Protein AF-A0AAJ2RCY6-F1 (afdb_monomer_lite)

Foldseek 3Di:
DVVVLVVLVVVLVVCLVVQLVVQLVVLLVVCVVVVHDPVVSVVSSVVSSVVSNVVSVVVSVVVCCVVDVD

pLDDT: mean 84.9, std 5.95, range [64.44, 94.81]

Sequence (70 aa):
MAFVKMLVTALGNVIAWCSSIQAQRFVTERFQRAGCSEEEIEAAREAAFLLMSVLTGAVMDFILRAIFPS

Secondary structure (DSSP, 8-state):
-HHHHHHHHHHHHHHHHHHHHHHHHHHHHHHHHTT--HHHHHHHHHHHHHHHHHHHHHHHHHHHHHHS--

Radius of gyration: 15.64 Å; chains: 1; bounding box: 37×17×42 Å

Structure (mmCIF, N/CA/C/O backbone):
data_AF-A0AAJ2RCY6-F1
#
_entry.id   AF-A0AAJ2RCY6-F1
#
loop_
_atom_site.group_PDB
_atom_site.id
_atom_site.type_symbol
_atom_site.label_atom_id
_atom_site.label_alt_id
_atom_site.label_comp_id
_atom_site.label_asym_id
_atom_site.label_entity_id
_atom_site.label_seq_id
_atom_site.pdbx_PDB_ins_code
_atom_site.Cartn_x
_atom_site.Cartn_y
_atom_site.Cartn_z
_atom_site.occupancy
_atom_site.B_iso_or_equiv
_atom_site.auth_seq_id
_atom_site.auth_comp_id
_atom_site.auth_asym_id
_atom_site.auth_atom_id
_atom_site.pdbx_PDB_model_num
ATOM 1 N N . MET A 1 1 ? 21.443 2.265 -19.625 1.00 72.50 1 MET A N 1
ATOM 2 C CA . MET A 1 1 ? 20.498 1.142 -19.426 1.00 72.50 1 MET A CA 1
ATOM 3 C C . MET A 1 1 ? 20.443 0.701 -17.962 1.00 72.50 1 MET A C 1
ATOM 5 O O . MET A 1 1 ? 19.488 1.070 -17.295 1.00 72.50 1 MET A O 1
ATOM 9 N N . ALA A 1 2 ? 21.465 0.030 -17.410 1.00 80.56 2 ALA A N 1
ATOM 10 C CA . ALA A 1 2 ? 21.440 -0.459 -16.017 1.00 80.56 2 ALA A CA 1
ATOM 11 C C . ALA A 1 2 ? 21.275 0.648 -14.952 1.00 80.56 2 ALA A C 1
ATOM 13 O O . ALA A 1 2 ? 20.471 0.505 -14.036 1.00 80.56 2 ALA A O 1
ATOM 14 N N . PHE A 1 3 ? 21.970 1.778 -15.118 1.00 76.12 3 PHE A N 1
ATOM 15 C CA . PHE A 1 3 ? 21.875 2.920 -14.200 1.00 76.12 3 PHE A CA 1
ATOM 16 C C . PHE A 1 3 ? 20.459 3.517 -14.128 1.00 76.12 3 PHE A C 1
ATOM 18 O O . PHE A 1 3 ? 19.949 3.770 -13.044 1.00 76.12 3 PHE A O 1
ATOM 25 N N . VAL A 1 4 ? 19.788 3.674 -15.275 1.00 77.88 4 VAL A N 1
ATOM 26 C CA . VAL A 1 4 ? 18.412 4.200 -15.337 1.00 77.88 4 VAL A CA 1
ATOM 27 C C . VAL A 1 4 ? 17.435 3.230 -14.668 1.00 77.88 4 VAL A C 1
ATOM 29 O O . VAL A 1 4 ? 16.56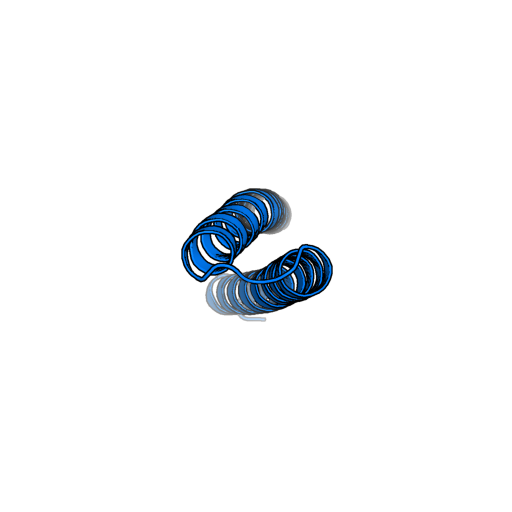6 3.664 -13.922 1.00 77.88 4 VAL A O 1
ATOM 32 N N . LYS A 1 5 ? 17.621 1.917 -14.856 1.00 76.19 5 LYS A N 1
ATOM 33 C CA . LYS A 1 5 ? 16.826 0.889 -14.172 1.00 76.19 5 LYS A CA 1
ATOM 34 C C . LYS A 1 5 ? 16.983 0.970 -12.648 1.00 76.19 5 LYS A C 1
ATOM 36 O O . LYS A 1 5 ? 15.980 1.014 -11.947 1.00 76.19 5 LYS A O 1
ATOM 41 N N . MET A 1 6 ? 18.218 1.074 -12.147 1.00 80.31 6 MET A N 1
ATOM 42 C CA . MET A 1 6 ? 18.490 1.276 -10.714 1.00 80.31 6 MET A CA 1
ATOM 43 C C . MET A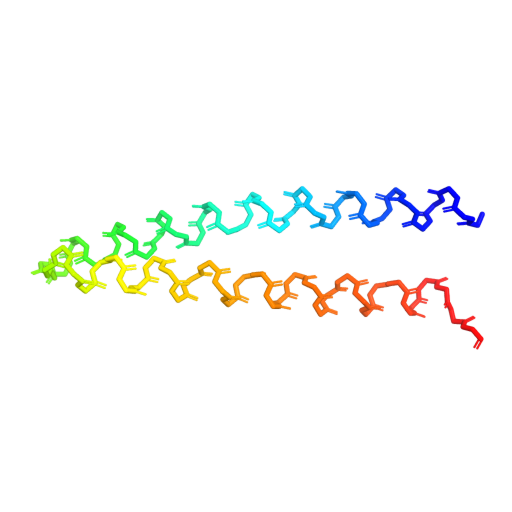 1 6 ? 17.861 2.563 -10.177 1.00 80.31 6 MET A C 1
ATOM 45 O O . MET A 1 6 ? 17.282 2.545 -9.094 1.00 80.31 6 MET A O 1
ATOM 49 N N . LEU A 1 7 ? 17.947 3.661 -10.931 1.00 79.88 7 LEU A N 1
ATOM 50 C CA . LEU A 1 7 ? 17.379 4.944 -10.528 1.00 79.88 7 LEU A CA 1
ATOM 51 C C . LEU A 1 7 ? 15.851 4.872 -10.418 1.00 79.88 7 LEU A C 1
ATOM 53 O O . LEU A 1 7 ? 15.296 5.337 -9.428 1.00 79.88 7 LEU A O 1
ATOM 57 N N . VAL A 1 8 ? 15.179 4.241 -11.388 1.00 78.44 8 VAL A N 1
ATOM 58 C CA . VAL A 1 8 ? 13.722 4.030 -11.361 1.00 78.44 8 VAL A CA 1
ATOM 59 C C . VAL A 1 8 ? 13.318 3.133 -10.190 1.00 78.44 8 VAL A C 1
ATOM 61 O O . VAL A 1 8 ? 12.371 3.458 -9.481 1.00 78.44 8 VAL A O 1
ATOM 64 N N . THR A 1 9 ? 14.063 2.059 -9.917 1.00 80.62 9 THR A N 1
ATOM 65 C CA . THR A 1 9 ? 13.813 1.202 -8.746 1.00 80.62 9 THR A CA 1
ATOM 66 C C . THR A 1 9 ? 13.989 1.962 -7.429 1.00 80.62 9 THR A C 1
ATOM 68 O O . THR A 1 9 ? 13.152 1.846 -6.536 1.00 80.62 9 THR A O 1
ATOM 71 N N . ALA A 1 10 ? 15.044 2.770 -7.301 1.00 77.81 10 ALA A N 1
ATOM 72 C CA . ALA A 1 10 ? 15.281 3.574 -6.105 1.00 77.81 10 ALA A CA 1
ATOM 73 C C . ALA A 1 10 ? 14.176 4.621 -5.897 1.00 77.81 10 ALA A C 1
ATOM 75 O O . ALA A 1 10 ? 13.669 4.759 -4.784 1.00 77.81 10 ALA A O 1
ATOM 76 N N . LEU A 1 11 ? 13.746 5.298 -6.970 1.00 79.19 11 LEU A N 1
ATOM 77 C CA . LEU A 1 11 ? 12.599 6.207 -6.926 1.00 79.19 11 LEU A CA 1
ATOM 78 C C . LEU A 1 11 ? 11.326 5.469 -6.498 1.00 79.19 11 LEU A C 1
ATOM 80 O O . LEU A 1 11 ? 10.574 5.972 -5.668 1.00 79.19 11 LEU A O 1
ATOM 84 N N . GLY A 1 12 ? 11.116 4.261 -7.020 1.00 80.69 12 GLY A N 1
ATOM 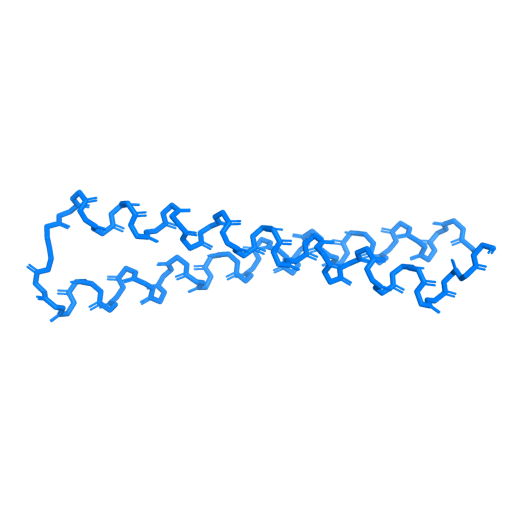85 C CA . GLY A 1 12 ? 9.992 3.407 -6.662 1.00 80.69 12 GLY A CA 1
ATOM 86 C C . GLY A 1 12 ? 9.931 3.067 -5.183 1.00 80.69 12 GLY A C 1
ATOM 87 O O . GLY A 1 12 ? 8.873 3.191 -4.573 1.00 80.69 12 GLY A O 1
ATOM 88 N N . ASN A 1 13 ? 11.071 2.734 -4.580 1.00 78.56 13 ASN A N 1
ATOM 89 C CA . ASN A 1 13 ? 11.152 2.451 -3.148 1.00 78.56 13 ASN A CA 1
ATOM 90 C C . ASN A 1 13 ? 10.860 3.694 -2.293 1.00 78.56 13 ASN A C 1
ATOM 92 O O . ASN A 1 13 ? 10.167 3.598 -1.281 1.00 78.56 13 ASN A O 1
ATOM 96 N N . VAL A 1 14 ? 11.337 4.872 -2.708 1.00 78.44 14 VAL A N 1
ATOM 97 C CA . VAL A 1 14 ? 11.054 6.139 -2.010 1.00 78.44 14 VAL A CA 1
ATOM 98 C C . VAL A 1 14 ? 9.570 6.506 -2.112 1.00 78.44 14 VAL A C 1
ATOM 100 O O . VAL A 1 14 ? 8.965 6.925 -1.123 1.00 78.44 14 VAL A O 1
ATOM 103 N N . ILE A 1 15 ? 8.960 6.308 -3.284 1.00 78.19 15 ILE A N 1
ATOM 104 C CA . ILE A 1 15 ? 7.523 6.520 -3.498 1.00 78.19 15 ILE A CA 1
ATOM 105 C C . ILE A 1 15 ? 6.706 5.521 -2.672 1.00 78.19 15 ILE A C 1
ATOM 107 O O . ILE A 1 15 ? 5.734 5.927 -2.036 1.00 78.19 15 ILE A O 1
ATOM 111 N N . ALA A 1 16 ? 7.111 4.249 -2.611 1.00 79.62 16 ALA A N 1
ATOM 112 C CA . ALA A 1 16 ? 6.454 3.229 -1.793 1.00 79.62 16 ALA A CA 1
ATOM 113 C C . ALA A 1 16 ? 6.464 3.629 -0.313 1.00 79.62 16 ALA A C 1
ATOM 115 O O . ALA A 1 16 ? 5.421 3.650 0.333 1.00 79.62 16 ALA A O 1
ATOM 116 N N . TRP A 1 17 ? 7.627 4.041 0.195 1.00 76.12 17 TRP A N 1
ATOM 117 C CA . TRP A 1 17 ? 7.788 4.495 1.574 1.00 76.12 17 TRP A CA 1
ATOM 118 C C . TRP A 1 17 ? 6.904 5.707 1.895 1.00 76.12 17 TRP A C 1
ATOM 120 O O . TRP A 1 17 ? 6.148 5.700 2.866 1.00 76.12 17 TRP A O 1
ATOM 130 N N . CYS A 1 18 ? 6.950 6.741 1.052 1.00 82.06 18 CYS A N 1
ATOM 131 C CA . CYS A 1 18 ? 6.190 7.972 1.267 1.00 82.06 18 CYS A CA 1
ATOM 132 C C . CYS A 1 18 ? 4.674 7.739 1.178 1.00 82.06 18 CYS A C 1
ATOM 134 O O . CYS A 1 18 ? 3.914 8.190 2.036 1.00 82.06 18 CYS A O 1
ATOM 136 N N . SER A 1 19 ? 4.237 7.006 0.155 1.00 80.06 19 SER A N 1
ATOM 137 C CA . SER A 1 19 ? 2.823 6.734 -0.094 1.00 80.06 19 SER A CA 1
ATOM 138 C C . SER A 1 19 ? 2.223 5.795 0.956 1.00 80.06 19 SER A C 1
ATOM 140 O O . SER A 1 19 ? 1.087 5.999 1.377 1.00 80.06 19 SER A O 1
ATOM 142 N N . SER A 1 20 ? 3.010 4.847 1.470 1.00 83.38 20 SER A N 1
ATOM 143 C CA . SER A 1 20 ? 2.617 4.006 2.595 1.00 83.38 20 SER A CA 1
ATOM 144 C C . SER A 1 20 ? 2.435 4.814 3.881 1.00 83.38 20 SER A C 1
ATOM 146 O O . SER A 1 20 ? 1.406 4.679 4.537 1.00 83.38 20 SER A O 1
ATOM 148 N N . ILE A 1 21 ? 3.373 5.708 4.224 1.00 87.19 21 ILE A N 1
ATOM 149 C CA . ILE A 1 21 ? 3.236 6.582 5.406 1.00 87.19 21 ILE A CA 1
ATOM 150 C C . ILE A 1 21 ? 1.984 7.459 5.297 1.00 87.19 21 ILE A C 1
ATOM 152 O O . ILE A 1 21 ? 1.267 7.649 6.281 1.00 87.19 21 ILE A O 1
ATOM 156 N N . GLN A 1 22 ? 1.703 7.995 4.107 1.00 87.25 22 GLN A N 1
ATOM 157 C CA . GLN A 1 22 ? 0.501 8.796 3.876 1.00 87.25 22 GLN A CA 1
ATOM 158 C C . GLN A 1 22 ? -0.781 7.966 3.997 1.00 87.25 22 GLN A C 1
ATOM 160 O O . GLN A 1 22 ? -1.722 8.414 4.649 1.00 87.25 22 GLN A O 1
ATOM 165 N N . ALA A 1 23 ? -0.822 6.760 3.425 1.00 84.19 23 ALA A N 1
ATOM 166 C CA . ALA A 1 23 ? -1.989 5.885 3.498 1.00 84.19 23 ALA A CA 1
ATOM 167 C C . ALA A 1 23 ? -2.272 5.419 4.931 1.00 84.19 23 ALA A C 1
ATOM 169 O O . ALA A 1 23 ? -3.417 5.464 5.377 1.00 84.19 23 ALA A O 1
ATOM 170 N N . GLN A 1 24 ? -1.224 5.054 5.672 1.00 87.56 24 GLN A N 1
ATOM 171 C CA . GLN A 1 24 ? -1.310 4.722 7.091 1.00 87.56 24 GLN A CA 1
ATOM 172 C C . GLN A 1 24 ? -1.900 5.884 7.896 1.00 87.56 24 GLN A C 1
ATOM 174 O O . GLN A 1 24 ? -2.898 5.699 8.583 1.00 87.56 24 GLN A O 1
ATOM 179 N N . ARG A 1 25 ? -1.352 7.100 7.752 1.00 90.38 25 ARG A N 1
ATOM 180 C CA . ARG A 1 25 ? -1.876 8.295 8.438 1.00 90.38 25 ARG A CA 1
ATOM 181 C C . ARG A 1 25 ? -3.324 8.596 8.068 1.00 90.38 25 ARG A C 1
ATOM 183 O O . ARG A 1 25 ? -4.131 8.853 8.953 1.00 90.38 25 ARG A O 1
ATOM 190 N N . PHE A 1 26 ? -3.662 8.530 6.781 1.00 88.25 26 PHE A N 1
ATOM 191 C CA . PHE A 1 26 ? -5.020 8.780 6.305 1.00 88.25 26 PHE A CA 1
ATOM 192 C C . PHE A 1 26 ? -6.029 7.824 6.946 1.00 88.25 26 PHE A C 1
ATOM 194 O O . PHE A 1 26 ? -7.071 8.257 7.438 1.00 88.25 26 PHE A O 1
ATOM 201 N N . VAL A 1 27 ? -5.719 6.528 6.958 1.00 87.38 27 VAL A N 1
ATOM 202 C CA . VAL A 1 27 ? -6.598 5.513 7.540 1.00 87.38 27 VAL A CA 1
ATOM 203 C C . VAL A 1 27 ? -6.693 5.677 9.055 1.00 87.38 27 VAL A C 1
ATOM 205 O O . VAL A 1 27 ? -7.805 5.679 9.580 1.00 87.38 27 VAL A O 1
ATOM 208 N N . THR A 1 28 ? -5.576 5.926 9.744 1.00 89.81 28 THR A N 1
ATOM 209 C CA . THR 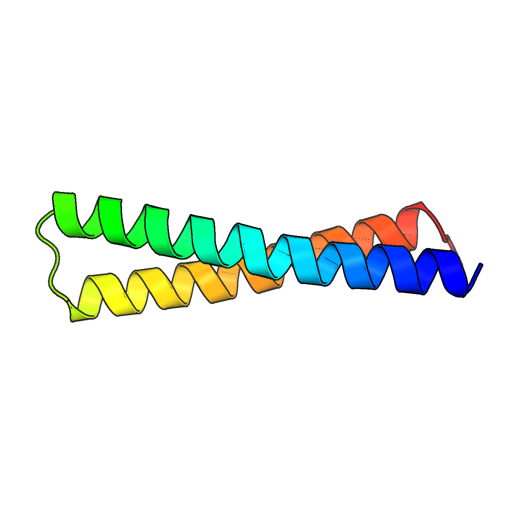A 1 28 ? -5.570 6.219 11.183 1.00 89.81 28 THR A CA 1
ATOM 210 C C . THR A 1 28 ? -6.470 7.407 11.521 1.00 89.81 28 THR A C 1
ATOM 212 O O . THR A 1 28 ? -7.363 7.273 12.352 1.00 89.81 28 THR A O 1
ATOM 215 N N . GLU A 1 29 ? -6.323 8.545 10.838 1.00 92.31 29 GLU A N 1
ATOM 216 C CA . GLU A 1 29 ? -7.154 9.731 11.083 1.00 92.31 29 GLU A CA 1
ATOM 217 C C . GLU A 1 29 ? -8.644 9.470 10.812 1.00 92.31 29 GLU A C 1
ATOM 219 O O . GLU A 1 29 ? -9.513 9.952 11.543 1.00 92.31 29 GLU A O 1
ATOM 224 N N . ARG A 1 30 ? -8.963 8.709 9.757 1.00 90.38 30 ARG A N 1
ATOM 225 C CA . ARG A 1 30 ? -10.348 8.362 9.411 1.00 90.38 30 ARG A CA 1
ATOM 226 C C . ARG A 1 30 ? -10.992 7.448 10.449 1.00 90.38 30 ARG A C 1
ATOM 228 O O . ARG A 1 30 ? -12.134 7.703 10.823 1.00 90.38 30 ARG A O 1
ATOM 235 N N . PHE A 1 31 ? -10.280 6.425 10.908 1.00 89.31 31 PHE A N 1
ATOM 236 C CA . PHE A 1 31 ? -10.795 5.456 11.875 1.00 89.31 31 PHE A CA 1
ATOM 237 C C . PHE A 1 31 ? -10.871 6.056 13.284 1.00 89.31 31 PHE A C 1
ATOM 239 O O . PHE A 1 31 ? -11.865 5.856 13.978 1.00 89.31 31 PHE A O 1
ATOM 246 N N . GLN A 1 32 ? -9.912 6.907 13.663 1.00 90.50 32 GLN A N 1
ATOM 247 C CA . GLN A 1 32 ? -9.995 7.696 14.897 1.00 90.50 32 GLN A CA 1
ATOM 248 C C . GLN A 1 32 ? -11.237 8.592 14.916 1.00 90.50 32 GLN A C 1
ATOM 250 O O . GLN A 1 32 ? -11.965 8.627 15.904 1.00 90.50 32 GLN A O 1
ATOM 255 N N . ARG A 1 33 ? -11.537 9.285 13.808 1.00 92.25 33 ARG A N 1
ATOM 256 C CA . ARG A 1 33 ? -12.759 10.104 13.701 1.00 92.25 33 ARG A CA 1
ATOM 257 C C . ARG A 1 33 ? -14.046 9.284 13.727 1.00 92.25 33 ARG A C 1
ATOM 259 O O . ARG A 1 33 ? -15.081 9.820 14.108 1.00 92.25 33 ARG A O 1
ATOM 266 N N . ALA A 1 34 ? -13.991 8.020 13.318 1.00 90.62 34 ALA A N 1
ATOM 267 C CA . ALA A 1 34 ? -15.121 7.100 13.386 1.00 90.62 34 ALA A CA 1
ATOM 268 C C . ALA A 1 34 ? -15.335 6.513 14.795 1.00 90.62 34 ALA A C 1
ATOM 270 O O . ALA A 1 34 ? -16.328 5.824 15.011 1.00 90.62 34 ALA A O 1
ATOM 271 N N . GLY A 1 35 ? -14.441 6.799 15.751 1.00 93.00 35 GLY A N 1
ATOM 272 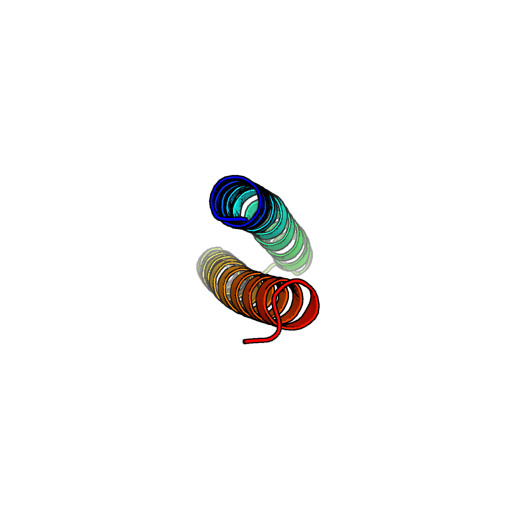C CA . GLY A 1 35 ? -14.506 6.249 17.104 1.00 93.00 35 GLY A CA 1
ATOM 273 C C . GLY A 1 35 ? -14.143 4.765 17.176 1.00 93.00 35 GLY A C 1
ATOM 274 O O . GLY A 1 35 ? -14.569 4.091 18.111 1.00 93.00 35 GLY A O 1
ATOM 275 N N . CYS A 1 36 ? -13.396 4.253 16.192 1.00 90.81 36 CYS A N 1
ATOM 276 C CA . CYS A 1 36 ? -12.901 2.879 16.194 1.00 90.81 36 CYS A CA 1
ATOM 277 C C . CYS A 1 36 ? -11.923 2.634 17.351 1.00 90.81 36 CYS A C 1
ATOM 279 O O . CYS A 1 36 ? -11.242 3.547 17.824 1.00 90.81 36 CYS A O 1
ATOM 281 N N . SER A 1 37 ? -11.844 1.378 17.779 1.00 94.38 37 SER A N 1
ATOM 282 C CA . SER A 1 37 ? -10.856 0.911 18.749 1.00 94.38 37 SER A CA 1
ATOM 283 C C . SER A 1 37 ? -9.428 1.002 18.198 1.00 94.38 37 SER A C 1
ATOM 285 O O . SER A 1 37 ? -9.203 1.010 16.986 1.00 94.38 37 SER A O 1
ATOM 287 N N . GLU A 1 38 ? -8.445 1.031 19.099 1.00 92.12 38 GLU A N 1
ATOM 288 C CA . GLU A 1 38 ? -7.027 1.074 18.717 1.00 92.12 38 GLU A CA 1
ATOM 289 C C . GLU A 1 38 ? -6.608 -0.169 17.911 1.00 92.12 38 GLU A C 1
ATOM 291 O O . GLU A 1 38 ? -5.819 -0.060 16.977 1.00 92.12 38 GLU A O 1
ATOM 296 N N . GLU A 1 39 ? -7.189 -1.339 18.201 1.00 94.81 39 GLU A N 1
ATOM 297 C CA . GLU A 1 39 ? -6.941 -2.568 17.433 1.00 94.81 39 GLU A CA 1
ATOM 298 C C . GLU A 1 39 ? -7.458 -2.465 15.992 1.00 94.81 39 GLU A C 1
ATOM 300 O O . GLU A 1 39 ? -6.765 -2.861 15.054 1.00 94.81 39 GLU A O 1
ATOM 305 N N . GLU A 1 40 ? -8.649 -1.892 15.789 1.00 87.75 40 GLU A N 1
ATOM 306 C CA . GLU A 1 40 ? -9.200 -1.651 14.449 1.00 87.75 40 GLU A CA 1
ATOM 307 C C . GLU A 1 40 ? -8.364 -0.628 13.673 1.00 87.75 40 GLU A C 1
ATOM 309 O O . GLU A 1 40 ? -8.136 -0.796 12.474 1.00 87.75 40 GLU A O 1
ATOM 314 N N . ILE A 1 41 ? -7.881 0.416 14.352 1.00 90.19 41 ILE A N 1
ATOM 315 C CA . ILE A 1 41 ? -6.995 1.426 13.766 1.00 90.19 41 ILE A CA 1
ATOM 316 C C . ILE A 1 41 ? -5.668 0.792 13.337 1.00 90.19 41 ILE A C 1
ATOM 318 O O . ILE A 1 41 ? -5.203 1.053 12.225 1.00 90.19 41 ILE A O 1
ATOM 322 N N . GLU A 1 42 ? -5.073 -0.056 14.175 1.00 92.31 42 GLU A N 1
ATOM 323 C CA . GLU A 1 42 ? -3.811 -0.730 13.869 1.00 92.31 42 GLU A CA 1
ATOM 324 C C . GLU A 1 42 ? -3.966 -1.727 12.715 1.00 92.31 42 GLU A C 1
ATOM 326 O O . GLU A 1 42 ? -3.164 -1.724 11.778 1.00 92.31 42 GLU A O 1
ATOM 331 N N . ALA A 1 43 ? -5.048 -2.512 12.713 1.00 91.44 43 ALA A N 1
ATOM 332 C CA . ALA A 1 43 ? -5.366 -3.419 11.613 1.00 91.44 43 ALA A CA 1
ATOM 333 C C . ALA A 1 43 ? -5.549 -2.661 10.288 1.00 91.44 43 ALA A C 1
ATOM 335 O O . ALA A 1 43 ? -5.043 -3.077 9.242 1.00 91.44 43 ALA A O 1
ATOM 336 N N . ALA A 1 44 ? -6.235 -1.518 10.324 1.00 89.00 44 ALA A N 1
ATOM 337 C CA . ALA A 1 44 ? -6.459 -0.693 9.147 1.00 89.00 44 ALA A CA 1
ATOM 338 C C . ALA A 1 44 ? -5.158 -0.024 8.656 1.00 89.00 44 ALA A C 1
ATOM 340 O O . ALA A 1 44 ? -4.922 0.068 7.447 1.00 89.00 44 ALA A O 1
ATOM 341 N N . ARG A 1 45 ? -4.273 0.379 9.577 1.00 90.56 45 ARG A N 1
ATOM 342 C CA . ARG A 1 45 ? -2.933 0.900 9.268 1.00 90.56 45 ARG A CA 1
ATOM 343 C C . ARG A 1 45 ? -2.075 -0.149 8.560 1.00 90.56 45 ARG A C 1
ATOM 345 O O . ARG A 1 45 ? -1.440 0.156 7.550 1.00 90.56 45 ARG A O 1
ATOM 352 N N . GLU A 1 46 ? -2.071 -1.379 9.060 1.00 91.62 46 GLU A N 1
ATOM 353 C CA . GLU A 1 46 ? -1.305 -2.476 8.464 1.00 91.62 46 GLU A CA 1
ATOM 354 C C . GLU A 1 46 ? -1.852 -2.862 7.084 1.00 91.62 46 GLU A C 1
ATOM 356 O O . GLU A 1 46 ? -1.099 -2.994 6.117 1.00 91.62 46 GLU A O 1
ATOM 361 N N . ALA A 1 47 ? -3.179 -2.928 6.943 1.00 90.50 47 ALA A N 1
ATOM 362 C CA . ALA A 1 47 ? -3.816 -3.155 5.651 1.00 90.50 47 ALA A CA 1
ATOM 363 C C . ALA A 1 47 ? -3.440 -2.070 4.624 1.00 90.50 47 ALA A C 1
ATOM 365 O O . ALA A 1 47 ? -3.136 -2.388 3.472 1.00 90.50 47 ALA A O 1
ATOM 366 N N . ALA A 1 48 ? -3.401 -0.798 5.036 1.00 87.25 48 ALA A N 1
ATOM 367 C CA . ALA A 1 48 ? -2.990 0.310 4.175 1.00 87.25 48 ALA A CA 1
ATOM 368 C C . ALA A 1 48 ? -1.522 0.193 3.731 1.00 87.25 48 ALA A C 1
ATOM 370 O O . ALA A 1 48 ? -1.216 0.417 2.558 1.00 87.25 48 ALA A O 1
ATOM 371 N N . PHE A 1 49 ? -0.623 -0.200 4.639 1.00 88.56 49 PHE A N 1
ATOM 372 C CA . PHE A 1 49 ? 0.790 -0.441 4.330 1.00 88.56 49 PHE A CA 1
ATOM 373 C C . PHE A 1 49 ? 0.970 -1.539 3.281 1.00 88.56 49 PHE A C 1
ATOM 375 O O . PHE A 1 49 ? 1.648 -1.340 2.266 1.00 88.56 49 PHE A O 1
ATOM 382 N N . LEU A 1 50 ? 0.330 -2.689 3.503 1.00 89.06 50 LEU A N 1
ATOM 383 C CA . LEU A 1 50 ? 0.412 -3.838 2.605 1.00 89.06 50 LEU A CA 1
ATOM 384 C C . LEU A 1 50 ? -0.154 -3.499 1.224 1.00 89.06 50 LEU A C 1
ATOM 386 O O . LEU A 1 50 ? 0.493 -3.764 0.209 1.00 89.06 50 LEU A O 1
ATOM 390 N N . LEU A 1 51 ? -1.320 -2.850 1.178 1.00 87.31 51 LEU A N 1
ATOM 391 C CA . LEU A 1 51 ? -1.959 -2.439 -0.069 1.00 87.31 51 LEU A CA 1
ATOM 392 C C . LEU A 1 51 ? -1.050 -1.504 -0.881 1.00 87.31 51 LEU A C 1
ATOM 394 O O . LEU A 1 51 ? -0.829 -1.741 -2.070 1.00 87.31 51 LEU A O 1
ATOM 398 N N . MET A 1 52 ? -0.486 -0.472 -0.245 1.00 85.81 52 MET A N 1
ATOM 399 C CA . MET A 1 52 ? 0.380 0.501 -0.919 1.00 85.81 52 MET A CA 1
ATOM 400 C C . MET A 1 52 ? 1.707 -0.097 -1.376 1.00 85.81 52 MET A C 1
ATOM 402 O O . MET A 1 52 ? 2.204 0.257 -2.449 1.00 85.81 52 MET A O 1
ATOM 406 N N . SER A 1 53 ? 2.253 -1.034 -0.603 1.00 84.38 53 SER A N 1
ATOM 407 C CA . SER A 1 53 ? 3.455 -1.781 -0.976 1.00 84.38 53 SER A CA 1
ATOM 408 C C . SER A 1 53 ? 3.222 -2.598 -2.250 1.00 84.38 53 SER A C 1
ATOM 410 O O . SER A 1 53 ? 4.008 -2.510 -3.196 1.00 84.38 53 SER A O 1
ATOM 412 N N . VAL A 1 54 ? 2.102 -3.326 -2.319 1.00 86.75 54 VAL A N 1
ATOM 413 C CA . VAL A 1 54 ? 1.728 -4.129 -3.495 1.00 86.75 54 VAL A CA 1
ATOM 414 C C . VAL A 1 54 ? 1.457 -3.243 -4.712 1.00 86.75 54 VAL A C 1
ATOM 416 O O . VAL A 1 54 ? 1.999 -3.500 -5.788 1.00 86.75 54 VAL A O 1
ATOM 419 N N . LEU A 1 55 ? 0.668 -2.176 -4.550 1.00 85.00 55 LEU A N 1
ATOM 420 C CA . LEU A 1 55 ? 0.355 -1.231 -5.629 1.00 85.00 55 LEU A CA 1
ATOM 421 C C . LEU A 1 55 ? 1.614 -0.582 -6.198 1.00 85.00 55 LEU A C 1
ATOM 423 O O . LEU A 1 55 ? 1.791 -0.545 -7.415 1.00 85.00 55 LEU A O 1
ATOM 427 N N . THR A 1 56 ? 2.511 -0.105 -5.334 1.00 85.00 56 THR A N 1
ATOM 428 C CA . THR A 1 56 ? 3.737 0.551 -5.796 1.00 85.00 56 THR A CA 1
ATOM 429 C C . THR A 1 56 ? 4.654 -0.435 -6.508 1.00 85.00 56 THR A C 1
ATOM 431 O O . THR A 1 56 ? 5.185 -0.108 -7.567 1.00 85.00 56 THR A O 1
ATOM 434 N N . GLY A 1 57 ? 4.793 -1.659 -5.988 1.00 85.06 57 GLY A N 1
ATOM 435 C CA . GLY A 1 57 ? 5.547 -2.717 -6.658 1.00 85.06 57 GLY A CA 1
ATOM 436 C C . GLY A 1 57 ? 5.007 -3.018 -8.059 1.00 85.06 57 GLY A C 1
ATOM 437 O O . GLY A 1 57 ? 5.774 -3.041 -9.021 1.00 85.06 57 GLY A O 1
ATOM 438 N N . ALA A 1 58 ? 3.686 -3.163 -8.193 1.00 86.38 58 ALA A N 1
ATOM 439 C CA . ALA A 1 58 ? 3.035 -3.414 -9.477 1.00 86.38 58 ALA A CA 1
ATOM 440 C C . ALA A 1 58 ? 3.229 -2.257 -10.473 1.00 86.38 58 ALA A C 1
ATOM 442 O O . ALA A 1 58 ? 3.539 -2.490 -11.642 1.00 86.38 58 ALA A O 1
ATOM 443 N N . VAL A 1 59 ? 3.097 -1.008 -10.015 1.00 85.62 59 VAL A N 1
ATOM 444 C CA . VAL A 1 59 ? 3.318 0.185 -10.848 1.00 85.62 59 VAL A CA 1
ATOM 445 C C . VAL A 1 59 ? 4.773 0.274 -11.304 1.00 85.62 59 VAL A C 1
ATOM 447 O O . VAL A 1 59 ? 5.028 0.555 -12.473 1.00 85.62 59 VAL A O 1
ATOM 450 N N . MET A 1 60 ? 5.735 0.004 -10.420 1.00 85.25 60 MET A N 1
ATOM 451 C CA . MET A 1 60 ? 7.154 0.030 -10.778 1.00 85.25 60 MET A CA 1
ATOM 452 C C . MET A 1 60 ? 7.510 -1.062 -11.781 1.00 85.25 60 MET A C 1
ATOM 454 O O . MET A 1 60 ? 8.217 -0.781 -12.747 1.00 85.25 60 MET A O 1
ATOM 458 N N . ASP A 1 61 ? 6.992 -2.279 -11.603 1.00 86.06 61 ASP A N 1
ATOM 459 C CA . ASP A 1 61 ? 7.192 -3.361 -12.570 1.00 86.06 61 ASP A CA 1
ATOM 460 C C . ASP A 1 61 ? 6.584 -3.006 -13.936 1.00 86.06 61 ASP A C 1
ATOM 462 O O . ASP A 1 61 ? 7.237 -3.163 -14.969 1.00 86.06 61 ASP A O 1
ATOM 466 N N . PHE A 1 62 ? 5.380 -2.424 -13.950 1.00 84.88 62 PHE A N 1
ATOM 467 C CA . PHE A 1 62 ? 4.749 -1.934 -15.175 1.00 84.88 62 PHE A CA 1
ATOM 468 C C . PHE A 1 62 ? 5.589 -0.855 -15.875 1.00 84.88 62 PHE A C 1
ATOM 470 O O . PHE A 1 62 ? 5.863 -0.971 -17.069 1.00 84.88 62 PHE A O 1
ATOM 477 N N . ILE A 1 63 ? 6.048 0.165 -15.140 1.00 85.06 63 ILE A N 1
ATOM 478 C CA . ILE A 1 63 ? 6.894 1.243 -15.676 1.00 85.06 63 ILE A CA 1
ATOM 479 C C . ILE A 1 63 ? 8.193 0.670 -16.246 1.00 85.06 63 ILE A C 1
ATOM 481 O O . ILE A 1 63 ? 8.601 1.031 -17.350 1.00 85.06 63 ILE A O 1
ATOM 485 N N . LEU A 1 64 ? 8.842 -0.241 -15.519 1.00 84.81 64 LEU A N 1
ATOM 486 C CA . LEU A 1 64 ? 10.087 -0.856 -15.963 1.00 84.81 64 LEU A CA 1
ATOM 487 C C . LEU A 1 64 ? 9.898 -1.666 -17.246 1.00 84.81 64 LEU A C 1
ATOM 489 O O . LEU A 1 64 ? 10.730 -1.546 -18.141 1.00 84.81 64 LEU A O 1
ATOM 493 N N . ARG A 1 65 ? 8.811 -2.435 -17.370 1.00 85.56 65 ARG A N 1
ATOM 494 C CA . ARG A 1 65 ? 8.488 -3.171 -18.604 1.00 85.56 65 ARG A CA 1
ATOM 495 C C . ARG A 1 65 ? 8.141 -2.243 -19.767 1.00 85.56 65 ARG A C 1
ATOM 497 O O . ARG A 1 65 ? 8.510 -2.533 -20.897 1.00 85.56 65 ARG A O 1
ATOM 504 N N . ALA A 1 66 ? 7.451 -1.134 -19.501 1.00 85.25 66 ALA A N 1
ATOM 505 C CA . ALA A 1 66 ? 7.070 -0.170 -20.530 1.00 85.25 66 ALA A CA 1
ATOM 506 C C . ALA A 1 66 ? 8.277 0.611 -21.080 1.00 85.25 66 ALA A C 1
ATOM 508 O O . ALA A 1 66 ? 8.351 0.866 -22.279 1.00 85.25 66 ALA A O 1
ATOM 509 N N . ILE A 1 67 ? 9.226 0.986 -20.215 1.00 82.62 67 ILE A N 1
ATOM 510 C CA . ILE A 1 67 ? 10.437 1.733 -20.600 1.00 82.62 67 ILE A CA 1
ATOM 511 C C . ILE A 1 67 ? 11.518 0.799 -21.161 1.00 82.62 67 ILE A C 1
ATOM 513 O O . ILE A 1 67 ? 12.281 1.192 -22.043 1.00 82.62 67 ILE A O 1
ATOM 517 N N . PHE A 1 68 ? 11.589 -0.435 -20.660 1.00 79.75 68 PHE A N 1
ATOM 518 C CA . PHE A 1 68 ? 12.554 -1.448 -21.080 1.00 79.75 68 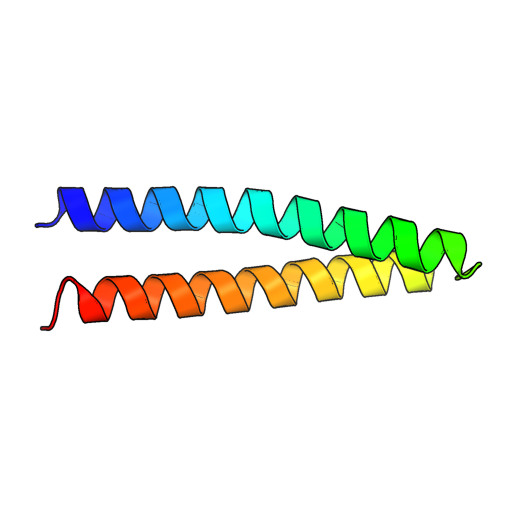PHE A CA 1
ATOM 519 C C . PHE A 1 68 ? 11.829 -2.713 -21.559 1.00 79.75 68 PHE A C 1
ATOM 521 O O . PHE A 1 68 ? 11.879 -3.735 -20.866 1.00 79.75 68 PHE A O 1
ATOM 528 N N . PRO A 1 69 ? 11.155 -2.661 -22.724 1.00 70.31 69 PRO A N 1
ATOM 529 C CA . PRO A 1 69 ? 10.607 -3.858 -23.338 1.00 70.31 69 PRO A CA 1
ATOM 530 C C . PRO A 1 69 ? 11.781 -4.760 -23.731 1.00 70.31 69 PRO A C 1
ATOM 532 O O . PRO A 1 69 ? 12.657 -4.356 -24.496 1.00 70.31 69 PRO A O 1
ATOM 535 N N . SER A 1 70 ? 11.844 -5.936 -23.113 1.00 64.44 70 SER A N 1
ATOM 536 C CA . SER A 1 70 ? 12.801 -6.998 -23.438 1.00 64.44 70 SER A CA 1
ATOM 537 C C . SER A 1 70 ? 12.525 -7.593 -24.808 1.00 64.44 70 SER A C 1
ATOM 539 O O . SER A 1 70 ? 11.328 -7.876 -25.048 1.00 64.44 70 SER A O 1
#